Protein AF-A0A7C9ASG2-F1 (afdb_monomer_lite)

pLDDT: mean 93.35, std 4.36, range [75.88, 98.75]

Foldseek 3Di:
DPDAAADEDAALVRLLVCVVVPHQEHPEHAPVVLQVPDPVSLLLLLQLLLDPDPVSNVVSVVVNVVSSVVRVVSNCVSQPPGDYDYADWFFQSCVSFDDDDLVVSLVVSCVSNVHDSVSSSVSNVVSDDPDRVPDDGGD

Secondary structure (DSSP, 8-state):
--S---EE--SHHHHHHHHHTT--SEEEEEGGGGGTT-HHHHHHHHHHHH--SHHHHHHHHHHHHHHHHHHHHHHHHHTTTS-EEEEPP-S-GGGGSPPS-HHHHHHHHHHHH---HHHHHHHHHHH--S-GGGSS---

Sequence (139 aa):
RVLKVMANADTPEDALTARNNGAEGIGLCRTEHMFFASDDRIKAVRKMIMAVTPEQRKAALDQLLPYQRSDFEGIFRAMDGLPVTIRLLDPPLHEFLPEGDLEEIVIELATDTGMTEGEVFSRIEKLSEVNPMLGFRGC

Structure (mmCIF, N/CA/C/O backbone):
data_AF-A0A7C9ASG2-F1
#
_entry.id   AF-A0A7C9ASG2-F1
#
loop_
_atom_site.group_PDB
_atom_site.id
_atom_site.type_symbol
_atom_site.label_atom_id
_atom_site.label_alt_id
_atom_site.label_comp_id
_atom_site.label_asym_id
_atom_site.label_entity_id
_atom_site.label_seq_id
_atom_site.pdbx_PDB_ins_code
_atom_site.Cartn_x
_atom_site.Cartn_y
_atom_site.Cartn_z
_atom_site.occupancy
_atom_site.B_iso_or_equiv
_atom_site.auth_seq_id
_atom_site.auth_comp_id
_atom_site.auth_asym_id
_atom_site.auth_atom_id
_atom_site.pdbx_PDB_model_num
ATOM 1 N N . ARG A 1 1 ? 30.104 -4.409 -17.135 1.00 75.88 1 ARG A N 1
ATOM 2 C CA . ARG A 1 1 ? 29.980 -4.444 -15.653 1.00 75.88 1 ARG A CA 1
ATOM 3 C C . ARG A 1 1 ? 29.424 -5.820 -15.295 1.00 75.88 1 ARG A C 1
ATOM 5 O O . ARG A 1 1 ? 28.637 -6.305 -16.093 1.00 75.88 1 ARG A O 1
ATOM 12 N N . VAL A 1 2 ? 29.851 -6.460 -14.199 1.00 92.12 2 VAL A N 1
ATOM 13 C CA . VAL A 1 2 ? 29.324 -7.790 -13.799 1.00 92.12 2 VAL A CA 1
ATOM 14 C C . VAL A 1 2 ? 28.050 -7.658 -12.957 1.00 92.12 2 VAL A C 1
ATOM 16 O O . VAL A 1 2 ? 27.125 -8.445 -13.120 1.00 92.12 2 VAL A O 1
ATOM 19 N N . LEU A 1 3 ? 27.984 -6.643 -12.087 1.00 96.00 3 LEU A N 1
ATOM 20 C CA . LEU A 1 3 ? 26.787 -6.339 -11.303 1.00 96.00 3 LEU A CA 1
ATOM 21 C C . LEU A 1 3 ? 25.725 -5.666 -12.173 1.00 96.00 3 LEU A C 1
ATOM 23 O O . LEU A 1 3 ? 26.039 -4.704 -12.884 1.00 96.00 3 LEU A O 1
AT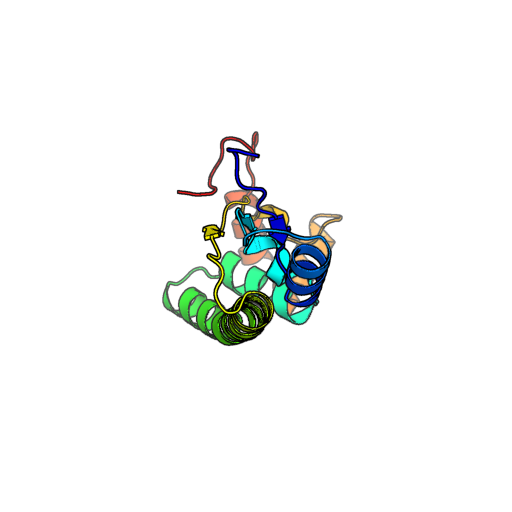OM 27 N N . LYS A 1 4 ? 24.489 -6.160 -12.056 1.00 96.81 4 LYS A N 1
ATOM 28 C CA . LYS A 1 4 ? 23.304 -5.504 -12.607 1.00 96.81 4 LYS A CA 1
ATOM 29 C C . LYS A 1 4 ? 22.917 -4.302 -11.758 1.00 96.81 4 LYS A C 1
ATOM 31 O O . LYS A 1 4 ? 23.074 -4.340 -10.536 1.00 96.81 4 LYS A O 1
ATOM 36 N N . VAL A 1 5 ? 22.394 -3.260 -12.393 1.00 97.75 5 VAL A N 1
ATOM 37 C CA . VAL A 1 5 ? 21.882 -2.076 -11.690 1.00 97.75 5 VAL A CA 1
ATOM 38 C C . VAL A 1 5 ? 20.362 -2.070 -11.756 1.00 97.75 5 VAL A C 1
ATOM 40 O O . VAL A 1 5 ? 19.779 -1.846 -12.811 1.00 97.75 5 VAL A O 1
ATOM 43 N N . MET A 1 6 ? 19.730 -2.311 -10.612 1.00 98.31 6 MET A N 1
ATOM 44 C CA . MET A 1 6 ? 18.277 -2.264 -10.447 1.00 98.31 6 MET A CA 1
ATOM 45 C C . MET A 1 6 ? 17.862 -0.914 -9.857 1.00 98.31 6 MET A C 1
ATOM 47 O O . MET A 1 6 ? 18.677 -0.249 -9.217 1.00 98.31 6 MET A O 1
ATOM 51 N N . ALA A 1 7 ? 16.600 -0.530 -10.026 1.00 98.44 7 ALA A N 1
ATOM 52 C CA . ALA A 1 7 ? 16.052 0.673 -9.406 1.00 98.44 7 ALA A CA 1
ATOM 53 C C . ALA A 1 7 ? 15.119 0.364 -8.231 1.00 98.44 7 ALA A C 1
ATOM 55 O O . ALA A 1 7 ? 14.517 -0.709 -8.160 1.00 98.44 7 ALA A O 1
ATOM 56 N N . ASN A 1 8 ? 14.985 1.345 -7.342 1.00 98.38 8 ASN A N 1
ATOM 57 C CA . ASN A 1 8 ? 13.892 1.415 -6.381 1.00 98.38 8 ASN A CA 1
ATOM 58 C C . ASN A 1 8 ? 12.854 2.370 -6.972 1.00 98.38 8 ASN A C 1
ATOM 60 O O . ASN A 1 8 ? 13.192 3.528 -7.217 1.00 98.38 8 ASN A O 1
ATOM 64 N N . ALA A 1 9 ? 11.650 1.882 -7.255 1.00 97.81 9 ALA A N 1
ATOM 65 C CA . ALA A 1 9 ? 10.575 2.688 -7.825 1.00 97.81 9 ALA A CA 1
ATOM 66 C C . ALA A 1 9 ? 9.221 2.113 -7.417 1.00 97.81 9 ALA A C 1
ATOM 68 O O . ALA A 1 9 ? 9.016 0.899 -7.500 1.00 97.81 9 ALA A O 1
ATOM 69 N N . ASP A 1 10 ? 8.317 3.009 -7.032 1.00 96.94 10 ASP A N 1
ATOM 70 C CA . ASP A 1 10 ? 7.031 2.659 -6.423 1.00 96.94 10 ASP A CA 1
ATOM 71 C C . ASP A 1 10 ? 5.840 3.118 -7.288 1.00 96.94 10 ASP A C 1
ATOM 73 O O . ASP A 1 10 ? 4.698 2.751 -7.020 1.00 96.94 10 ASP A O 1
ATOM 77 N N . THR A 1 11 ? 6.100 3.891 -8.352 1.00 96.88 11 THR A N 1
ATOM 78 C CA . THR A 1 11 ? 5.100 4.401 -9.304 1.00 96.88 11 THR A CA 1
ATOM 79 C C . THR A 1 11 ? 5.457 4.034 -10.752 1.00 96.88 11 THR A C 1
ATOM 81 O O . THR A 1 11 ? 6.630 3.778 -11.062 1.00 96.88 11 THR A O 1
ATOM 84 N N . PRO A 1 12 ? 4.478 4.009 -11.678 1.00 97.56 12 PRO A N 1
ATOM 85 C CA . PRO A 1 12 ? 4.745 3.801 -13.102 1.00 97.56 12 PRO A CA 1
ATOM 86 C C . PRO A 1 12 ? 5.712 4.835 -13.700 1.00 97.56 12 PRO A C 1
ATOM 88 O O . PRO A 1 12 ? 6.569 4.484 -14.514 1.00 97.56 12 PRO A O 1
ATOM 91 N N . GLU A 1 13 ? 5.603 6.098 -13.289 1.00 97.31 13 GLU A N 1
ATOM 92 C CA . GLU A 1 13 ? 6.438 7.207 -13.752 1.00 97.31 13 GLU A CA 1
ATOM 93 C C . GLU A 1 13 ? 7.891 7.050 -13.288 1.00 97.31 13 GLU A C 1
ATOM 95 O O . GLU A 1 13 ? 8.824 7.218 -14.085 1.00 97.31 13 GLU A O 1
ATOM 100 N N . ASP A 1 14 ? 8.095 6.661 -12.026 1.00 97.81 14 ASP A N 1
ATOM 101 C CA . ASP A 1 14 ? 9.423 6.382 -11.475 1.00 97.81 14 ASP A CA 1
ATOM 102 C C . ASP A 1 14 ? 10.052 5.164 -12.152 1.00 97.81 14 ASP A C 1
ATOM 104 O O . ASP A 1 14 ? 11.235 5.180 -12.498 1.00 97.81 14 ASP A O 1
ATOM 108 N N . ALA A 1 15 ? 9.258 4.119 -12.406 1.00 98.38 15 ALA A N 1
ATOM 109 C CA . ALA A 1 15 ? 9.710 2.931 -13.119 1.00 98.38 15 ALA A CA 1
ATOM 110 C C . ALA A 1 15 ? 10.139 3.271 -14.557 1.00 98.38 15 ALA A C 1
ATOM 112 O O . ALA A 1 15 ? 11.210 2.853 -15.007 1.00 98.38 15 ALA A O 1
ATOM 113 N N . LEU A 1 16 ? 9.361 4.088 -15.273 1.00 98.38 16 LEU A N 1
ATOM 114 C CA . LEU A 1 16 ? 9.720 4.541 -16.617 1.00 98.38 16 LEU A CA 1
ATOM 115 C C . LEU A 1 16 ? 10.997 5.392 -16.601 1.00 98.38 16 LEU A C 1
ATOM 117 O O . LEU A 1 16 ? 11.892 5.195 -17.425 1.00 98.38 16 LEU A O 1
ATOM 121 N N . THR A 1 17 ? 11.116 6.299 -15.633 1.00 98.50 17 THR A N 1
ATOM 122 C CA . THR A 1 17 ? 12.303 7.144 -15.454 1.00 98.50 17 THR A CA 1
ATOM 123 C C . THR A 1 17 ? 13.543 6.305 -15.153 1.00 98.50 17 THR A C 1
ATOM 125 O O . THR A 1 17 ? 14.592 6.493 -15.771 1.00 98.50 17 THR A O 1
ATOM 128 N N . ALA A 1 18 ? 13.427 5.322 -14.261 1.00 98.38 18 ALA A N 1
ATOM 129 C CA . ALA A 1 18 ? 14.490 4.377 -13.952 1.00 98.38 18 ALA A CA 1
ATOM 130 C C . ALA A 1 18 ? 14.939 3.593 -15.191 1.00 98.38 18 ALA A C 1
ATOM 132 O O . ALA A 1 18 ? 16.141 3.465 -15.441 1.00 98.38 18 ALA A O 1
ATOM 133 N N . ARG A 1 19 ? 13.988 3.117 -16.002 1.00 98.12 19 ARG A N 1
ATOM 134 C CA . ARG A 1 19 ? 14.284 2.423 -17.260 1.00 98.12 19 ARG A CA 1
ATOM 135 C C . ARG A 1 19 ? 15.021 3.329 -18.246 1.00 98.12 19 ARG A C 1
ATOM 137 O O . ARG A 1 19 ? 16.023 2.904 -18.816 1.00 98.12 19 ARG A O 1
ATOM 144 N N . ASN A 1 20 ? 14.586 4.580 -18.399 1.00 98.19 20 ASN A N 1
ATOM 145 C CA . ASN A 1 20 ? 15.250 5.570 -19.257 1.00 98.19 20 ASN A CA 1
ATOM 146 C C . ASN A 1 20 ? 16.690 5.867 -18.802 1.00 98.19 20 ASN A C 1
ATOM 148 O O . ASN A 1 20 ? 17.565 6.103 -19.632 1.00 98.19 20 ASN A O 1
ATOM 152 N N . ASN A 1 21 ? 16.951 5.781 -17.496 1.00 98.19 21 ASN A N 1
ATOM 153 C CA . ASN A 1 21 ? 18.285 5.910 -16.906 1.00 98.19 21 ASN A CA 1
ATOM 154 C C . ASN A 1 21 ? 19.126 4.616 -16.969 1.00 98.19 21 ASN A C 1
ATOM 156 O O . ASN A 1 21 ? 20.250 4.583 -16.465 1.00 98.19 21 ASN A O 1
ATOM 160 N N . GLY A 1 22 ? 18.616 3.554 -17.602 1.00 97.75 22 GLY A N 1
ATOM 161 C CA . GLY A 1 22 ? 19.339 2.303 -17.836 1.00 97.75 22 GLY A CA 1
ATOM 162 C C . GLY A 1 22 ? 19.227 1.269 -16.715 1.00 97.75 22 GLY A C 1
ATOM 163 O O . GLY A 1 22 ? 20.093 0.398 -16.627 1.00 97.75 22 GLY A O 1
ATOM 164 N N . ALA A 1 23 ? 18.204 1.352 -15.859 1.00 98.31 23 ALA A N 1
ATOM 165 C CA . ALA A 1 23 ? 17.924 0.303 -14.882 1.00 98.31 23 ALA A CA 1
ATOM 166 C C . ALA A 1 23 ? 17.556 -1.022 -15.573 1.00 98.31 23 ALA A C 1
ATOM 168 O O . ALA A 1 23 ? 16.791 -1.057 -16.536 1.00 98.31 23 ALA A O 1
ATOM 169 N N . GLU A 1 24 ? 18.061 -2.128 -15.034 1.00 98.25 24 GLU A N 1
ATOM 170 C CA . GLU A 1 24 ? 17.855 -3.494 -15.537 1.00 98.25 24 GLU A CA 1
ATOM 171 C C . GLU A 1 24 ? 16.634 -4.186 -14.895 1.00 98.25 24 GLU A C 1
ATOM 173 O O . GLU A 1 24 ? 16.504 -5.411 -14.935 1.00 98.25 24 GLU A O 1
ATOM 178 N N . GLY A 1 25 ? 15.740 -3.388 -14.305 1.00 98.44 25 GLY A N 1
ATOM 179 C CA . GLY A 1 25 ? 14.493 -3.776 -13.646 1.00 98.44 25 GLY A CA 1
ATOM 180 C C . GLY A 1 25 ? 14.331 -3.097 -12.284 1.00 98.44 25 GLY A C 1
ATOM 181 O O . GLY A 1 25 ? 15.117 -2.219 -11.912 1.00 98.44 25 GLY A O 1
ATOM 182 N N . ILE A 1 26 ? 13.322 -3.517 -11.522 1.00 98.75 26 ILE A N 1
ATOM 183 C CA . ILE A 1 26 ? 13.045 -3.003 -10.174 1.00 98.75 26 ILE A CA 1
ATOM 184 C C . ILE A 1 26 ? 13.544 -3.989 -9.127 1.00 98.75 26 ILE A C 1
ATOM 186 O O . ILE A 1 26 ? 13.118 -5.141 -9.084 1.00 98.75 26 ILE A O 1
ATOM 190 N N . GLY A 1 27 ? 14.461 -3.525 -8.281 1.00 98.38 27 GLY A N 1
ATOM 191 C CA . GLY A 1 27 ? 15.008 -4.287 -7.160 1.00 98.38 27 GLY A CA 1
ATOM 192 C C . GLY A 1 27 ? 14.152 -4.179 -5.901 1.00 98.38 27 GLY A C 1
ATOM 193 O O . GLY A 1 27 ? 14.174 -5.094 -5.080 1.00 98.38 27 GLY A O 1
ATOM 194 N N . LEU A 1 28 ? 13.387 -3.091 -5.768 1.00 98.44 28 LEU A N 1
ATOM 195 C CA . LEU A 1 28 ? 12.480 -2.852 -4.652 1.00 98.44 28 LEU A CA 1
ATOM 196 C C . LEU A 1 28 ? 11.362 -1.879 -5.057 1.00 98.44 28 LEU A C 1
ATOM 198 O O . LEU A 1 28 ? 11.625 -0.701 -5.283 1.00 98.44 28 LEU A O 1
ATOM 202 N N . CYS A 1 29 ? 10.130 -2.375 -5.102 1.00 97.94 29 CYS A N 1
ATOM 203 C CA . CYS A 1 29 ? 8.900 -1.583 -5.119 1.00 97.94 29 CYS A CA 1
ATOM 204 C C . CYS A 1 29 ? 8.248 -1.682 -3.734 1.00 97.94 29 CYS A C 1
ATOM 206 O O . CYS A 1 29 ? 7.934 -2.785 -3.275 1.00 97.94 29 CYS A O 1
ATOM 208 N N . ARG A 1 30 ? 8.076 -0.548 -3.058 1.00 97.00 30 ARG A N 1
ATOM 209 C CA . ARG A 1 30 ? 7.505 -0.409 -1.713 1.00 97.00 30 ARG A CA 1
ATOM 210 C C . ARG A 1 30 ? 6.009 -0.147 -1.817 1.00 97.00 30 ARG A C 1
ATOM 212 O O . ARG A 1 30 ? 5.588 0.912 -2.275 1.00 97.00 30 ARG A O 1
ATOM 219 N N . THR A 1 31 ? 5.199 -1.112 -1.391 1.00 95.50 31 THR A N 1
ATOM 220 C CA . THR A 1 31 ? 3.740 -1.025 -1.554 1.00 95.50 31 THR A CA 1
ATOM 221 C C . THR A 1 31 ? 3.092 0.036 -0.677 1.00 95.50 31 THR A C 1
ATOM 223 O O . THR A 1 31 ? 2.078 0.613 -1.052 1.00 95.50 31 THR A O 1
ATOM 226 N N . GLU A 1 32 ? 3.704 0.355 0.458 1.00 93.00 32 GLU A N 1
ATOM 227 C CA . GLU A 1 32 ? 3.262 1.408 1.363 1.00 93.00 32 GLU A CA 1
ATOM 228 C C . GLU A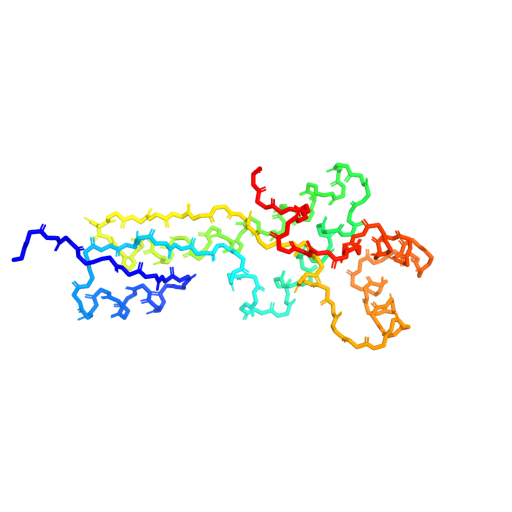 1 32 ? 3.217 2.796 0.710 1.00 93.00 32 GLU A C 1
ATOM 230 O O . GLU A 1 32 ? 2.281 3.558 0.948 1.00 93.00 32 GLU A O 1
ATOM 235 N N . HIS A 1 33 ? 4.179 3.107 -0.162 1.00 91.62 33 HIS A N 1
ATOM 236 C CA . HIS A 1 33 ? 4.271 4.408 -0.825 1.00 91.62 33 HIS A CA 1
ATOM 237 C C . HIS A 1 33 ? 3.116 4.647 -1.804 1.00 91.62 33 HIS A C 1
ATOM 239 O O . HIS A 1 33 ? 2.680 5.780 -2.000 1.00 91.62 33 HIS A O 1
ATOM 245 N N . MET A 1 34 ? 2.556 3.570 -2.354 1.00 92.81 34 MET A N 1
ATOM 246 C CA . MET A 1 34 ? 1.455 3.613 -3.318 1.00 92.81 34 MET A CA 1
ATOM 247 C C . MET A 1 34 ? 0.155 4.145 -2.693 1.00 92.81 34 MET A C 1
ATOM 249 O O . MET A 1 34 ? -0.732 4.630 -3.401 1.00 92.81 34 MET A O 1
ATOM 253 N N . PHE A 1 35 ? 0.023 4.081 -1.364 1.00 92.00 35 PHE A N 1
ATOM 254 C CA . PHE A 1 35 ? -1.157 4.572 -0.650 1.00 92.00 35 PHE A CA 1
ATOM 255 C C . PHE A 1 35 ? -1.104 6.067 -0.326 1.00 92.00 35 PHE A C 1
ATOM 257 O O . PHE A 1 35 ? -2.158 6.673 -0.146 1.00 92.00 35 PHE A O 1
ATOM 264 N N . PHE A 1 36 ? 0.085 6.675 -0.320 1.00 87.25 36 PHE A N 1
ATOM 265 C CA . PHE A 1 36 ? 0.257 8.115 -0.090 1.00 87.25 36 PHE A CA 1
ATOM 266 C C . PHE A 1 36 ? 0.019 8.963 -1.351 1.00 87.25 36 PHE A C 1
ATOM 268 O O . PHE A 1 36 ? 0.074 10.186 -1.294 1.00 87.25 36 PHE A O 1
ATOM 275 N N . ALA A 1 37 ? -0.280 8.333 -2.493 1.00 84.38 37 ALA A N 1
ATOM 276 C CA . ALA A 1 37 ? -0.510 9.026 -3.760 1.00 84.38 37 ALA A CA 1
ATOM 277 C C . ALA A 1 37 ? -1.794 9.884 -3.789 1.00 84.38 37 ALA A C 1
ATOM 279 O O . ALA A 1 37 ? -1.920 10.760 -4.643 1.00 84.38 37 ALA A O 1
ATOM 280 N N . SER A 1 38 ? -2.766 9.628 -2.904 1.00 89.44 38 SER A N 1
ATOM 281 C CA . SER A 1 38 ? -4.012 10.406 -2.823 1.00 89.44 38 SER A CA 1
ATOM 282 C C . SER A 1 38 ? -4.735 10.197 -1.493 1.00 89.44 38 SER A C 1
ATOM 284 O O . SER A 1 38 ? -4.710 9.082 -0.963 1.00 89.44 38 SER A O 1
ATOM 286 N N . ASP A 1 39 ? -5.504 11.193 -1.055 1.00 88.12 39 ASP A N 1
ATOM 287 C CA . ASP A 1 39 ? -6.317 11.123 0.167 1.00 88.12 39 ASP A CA 1
ATOM 288 C C . ASP A 1 39 ? -7.294 9.936 0.171 1.00 88.12 39 ASP A C 1
ATOM 290 O O . ASP A 1 39 ? -7.440 9.254 1.180 1.00 88.12 39 ASP A O 1
ATOM 294 N N . ASP A 1 40 ? -7.920 9.594 -0.957 1.00 90.50 40 ASP A N 1
ATOM 295 C CA . ASP A 1 40 ? -8.860 8.461 -1.007 1.00 90.50 40 ASP A CA 1
ATOM 296 C C . ASP A 1 40 ? -8.190 7.120 -0.663 1.00 90.50 40 ASP A C 1
ATOM 298 O O . ASP A 1 40 ? -8.760 6.274 0.034 1.00 90.50 40 ASP A O 1
ATOM 302 N N . ARG A 1 41 ? -6.942 6.939 -1.108 1.00 93.31 41 ARG A N 1
ATOM 303 C CA . ARG A 1 41 ? -6.139 5.743 -0.822 1.00 93.31 41 ARG A CA 1
ATOM 304 C C . ARG A 1 41 ? -5.733 5.700 0.644 1.00 93.31 41 ARG A C 1
ATOM 306 O O . ARG A 1 41 ? -5.884 4.652 1.274 1.00 93.31 41 ARG A O 1
ATOM 313 N N . ILE A 1 42 ? -5.296 6.830 1.206 1.00 91.88 42 ILE A N 1
ATOM 314 C CA . ILE A 1 42 ? -4.934 6.906 2.626 1.00 91.88 42 ILE A CA 1
ATOM 315 C C . ILE A 1 42 ? -6.151 6.607 3.510 1.00 91.88 42 ILE A C 1
ATOM 317 O O . ILE A 1 42 ? -6.054 5.834 4.463 1.00 91.88 42 ILE A O 1
ATOM 321 N N . LYS A 1 43 ? -7.335 7.105 3.138 1.00 91.94 43 LYS A N 1
ATOM 322 C CA . LYS A 1 43 ? -8.598 6.826 3.833 1.00 91.94 43 LYS A CA 1
ATOM 323 C C . LYS A 1 43 ? -8.991 5.356 3.762 1.00 91.94 43 LYS A C 1
ATOM 325 O O . LYS A 1 43 ? -9.429 4.789 4.764 1.00 91.94 43 LYS A O 1
ATOM 330 N N . ALA A 1 44 ? -8.807 4.708 2.612 1.00 92.88 44 ALA A N 1
ATOM 331 C CA . ALA A 1 44 ? -9.037 3.271 2.477 1.00 92.88 44 ALA A CA 1
ATOM 332 C C . ALA A 1 44 ? -8.088 2.448 3.374 1.00 92.88 44 ALA A C 1
ATOM 334 O O . ALA A 1 44 ? -8.526 1.486 4.014 1.00 92.88 44 ALA A O 1
ATOM 335 N N . VAL A 1 45 ? -6.820 2.859 3.506 1.00 93.62 45 VAL A N 1
ATOM 336 C CA . VAL A 1 45 ? -5.867 2.236 4.443 1.00 93.62 45 VAL A CA 1
ATOM 337 C C . VAL A 1 45 ? -6.287 2.470 5.894 1.00 93.62 45 VAL A C 1
ATOM 339 O O . VAL A 1 45 ? -6.344 1.516 6.670 1.00 93.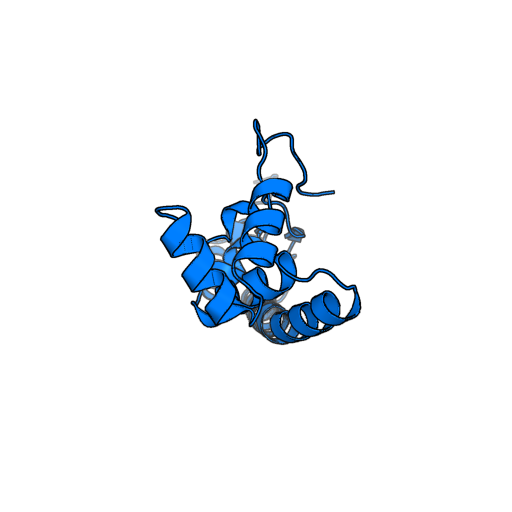62 45 VAL A O 1
ATOM 342 N N . ARG A 1 46 ? -6.672 3.695 6.269 1.00 93.00 46 ARG A N 1
ATOM 343 C CA . ARG A 1 46 ? -7.167 4.014 7.621 1.00 93.00 46 ARG A CA 1
ATOM 344 C C . ARG A 1 46 ? -8.377 3.159 8.001 1.00 93.00 46 ARG A C 1
ATOM 346 O O . ARG A 1 46 ? -8.390 2.582 9.086 1.00 93.00 46 ARG A O 1
ATOM 353 N N . LYS A 1 47 ? -9.337 2.967 7.088 1.00 93.12 47 LYS A N 1
ATOM 354 C CA . LYS A 1 47 ? -10.470 2.038 7.281 1.00 93.12 47 LYS A CA 1
ATOM 355 C C . LYS A 1 47 ? -10.010 0.606 7.554 1.00 93.12 47 LYS A C 1
ATOM 357 O O . LYS A 1 47 ? -10.542 -0.046 8.449 1.00 93.12 47 LYS A O 1
ATOM 362 N N . MET A 1 48 ? -9.008 0.116 6.823 1.00 94.50 48 MET A N 1
ATOM 363 C CA . MET A 1 48 ? -8.442 -1.218 7.046 1.00 94.50 48 MET A CA 1
ATOM 364 C C . MET A 1 48 ? -7.768 -1.334 8.425 1.00 94.50 48 MET A C 1
ATOM 366 O O . MET A 1 48 ? -7.942 -2.345 9.106 1.00 94.50 48 MET A O 1
ATOM 370 N N . ILE A 1 49 ? -7.021 -0.313 8.852 1.00 92.19 49 ILE A N 1
ATOM 371 C CA . ILE A 1 49 ? -6.318 -0.294 10.146 1.00 92.19 49 ILE A CA 1
ATOM 372 C C . ILE A 1 49 ? -7.315 -0.255 11.312 1.00 92.19 49 ILE A C 1
ATOM 374 O O . ILE A 1 49 ? -7.163 -0.986 12.302 1.00 92.19 49 ILE A O 1
ATOM 378 N N . MET A 1 50 ? -8.354 0.569 11.180 1.00 92.00 50 MET A N 1
ATOM 379 C CA . MET A 1 50 ? -9.391 0.749 12.196 1.00 92.00 50 MET A CA 1
ATOM 380 C C . MET A 1 50 ? -10.371 -0.430 12.277 1.00 92.00 50 MET A C 1
ATOM 382 O O . MET A 1 50 ? -10.993 -0.626 13.318 1.00 92.00 50 MET A O 1
ATOM 386 N N . ALA A 1 51 ? -10.458 -1.269 11.238 1.00 92.00 51 ALA A N 1
ATOM 387 C CA . ALA A 1 51 ? -11.335 -2.435 11.215 1.00 92.00 51 ALA A CA 1
ATOM 388 C C . ALA A 1 51 ? -11.113 -3.383 12.409 1.00 92.00 51 ALA A C 1
ATOM 390 O O . ALA A 1 51 ? -10.005 -3.887 12.647 1.00 92.00 51 ALA A O 1
ATOM 391 N N . VAL A 1 52 ? -12.207 -3.678 13.116 1.00 87.44 52 VAL A N 1
ATOM 392 C CA . VAL A 1 52 ? -12.228 -4.526 14.316 1.00 87.44 52 VAL A CA 1
ATOM 393 C C . VAL A 1 52 ? -12.587 -5.967 13.959 1.00 87.44 52 VAL A C 1
ATOM 395 O O . VAL A 1 52 ? -12.074 -6.898 14.580 1.00 87.44 52 VAL A O 1
ATOM 398 N N . THR A 1 53 ? -13.418 -6.165 12.930 1.00 90.69 53 THR A N 1
ATOM 399 C CA . THR A 1 53 ? -13.818 -7.502 12.466 1.00 90.69 53 THR A CA 1
ATOM 400 C C . THR A 1 53 ? -13.107 -7.911 11.169 1.00 90.69 53 THR A C 1
ATOM 402 O O . THR A 1 53 ? -12.707 -7.050 10.372 1.00 90.69 53 THR A O 1
ATOM 405 N N . PRO A 1 54 ? -12.954 -9.224 10.906 1.00 94.06 54 PRO A N 1
ATOM 406 C CA . PRO A 1 54 ? -12.434 -9.718 9.632 1.00 94.06 54 PRO A CA 1
ATOM 407 C C . PRO A 1 54 ? -13.237 -9.236 8.418 1.00 94.06 54 PRO A C 1
ATOM 409 O O . PRO A 1 54 ? -12.658 -8.972 7.368 1.00 94.06 54 PRO A O 1
ATOM 412 N N . GLU A 1 55 ? -14.553 -9.079 8.555 1.00 94.50 55 GLU A N 1
ATOM 413 C CA . GLU A 1 55 ? -15.453 -8.636 7.485 1.00 94.50 55 GLU A CA 1
ATOM 414 C C . GLU A 1 55 ? -15.228 -7.161 7.150 1.00 94.50 55 GLU A C 1
ATOM 416 O O . GLU A 1 55 ? -15.084 -6.817 5.978 1.00 94.50 55 GLU A O 1
ATOM 421 N N . GLN A 1 56 ? -15.126 -6.300 8.172 1.00 90.75 56 GLN A N 1
ATOM 422 C CA . GLN A 1 56 ? -14.773 -4.887 7.997 1.00 90.75 56 GLN A CA 1
ATOM 423 C C . GLN A 1 56 ? -13.403 -4.749 7.328 1.00 90.75 56 GLN A C 1
ATOM 425 O O . GLN A 1 56 ? -13.238 -3.976 6.384 1.00 90.75 56 GLN A O 1
ATOM 430 N N . ARG A 1 57 ? -12.426 -5.547 7.780 1.00 93.81 57 ARG A N 1
ATOM 431 C CA . ARG A 1 57 ? -11.075 -5.537 7.216 1.00 93.81 57 ARG A CA 1
ATOM 432 C C . ARG A 1 57 ? -11.087 -5.979 5.760 1.00 93.81 57 ARG A C 1
ATOM 434 O O . ARG A 1 57 ? -10.461 -5.329 4.931 1.00 93.81 57 ARG A O 1
ATOM 441 N N . LYS A 1 58 ? -11.818 -7.047 5.438 1.00 95.50 58 LYS A N 1
ATOM 442 C CA . LYS A 1 58 ? -11.969 -7.535 4.066 1.00 95.50 58 LYS A CA 1
ATOM 443 C C . LYS A 1 58 ? -12.603 -6.476 3.164 1.00 95.50 58 LYS A C 1
ATOM 445 O O . LYS A 1 58 ? -12.062 -6.206 2.102 1.00 95.50 58 LYS A O 1
ATOM 450 N N . ALA A 1 59 ? -13.675 -5.824 3.612 1.00 93.75 59 ALA A N 1
ATOM 451 C CA . ALA A 1 59 ? -14.330 -4.767 2.843 1.00 93.75 59 ALA A CA 1
ATOM 452 C C . ALA A 1 59 ? -13.397 -3.574 2.556 1.00 93.75 59 ALA A C 1
ATOM 454 O O . ALA A 1 59 ? -13.448 -3.004 1.468 1.00 93.75 59 ALA A O 1
ATOM 455 N N . ALA A 1 60 ? -12.528 -3.205 3.503 1.00 92.56 60 ALA A N 1
ATOM 456 C CA . ALA A 1 60 ? -11.515 -2.173 3.283 1.00 92.56 60 ALA A CA 1
ATOM 457 C C . ALA A 1 60 ? -10.391 -2.647 2.341 1.00 92.56 60 ALA A C 1
ATOM 459 O O . ALA A 1 60 ? -9.973 -1.904 1.456 1.00 92.56 60 ALA A O 1
ATOM 460 N N . LEU A 1 61 ? -9.937 -3.898 2.467 1.00 94.88 61 LEU A N 1
ATOM 461 C CA . LEU A 1 61 ? -8.954 -4.496 1.553 1.00 94.88 61 LEU A CA 1
ATOM 462 C C . LEU A 1 61 ? -9.477 -4.576 0.110 1.00 94.88 61 LEU A C 1
ATOM 464 O O . LEU A 1 61 ? -8.726 -4.304 -0.826 1.00 94.88 61 LEU A O 1
ATOM 468 N N . ASP A 1 62 ? -10.762 -4.879 -0.075 1.00 96.38 62 ASP A N 1
ATOM 469 C CA . ASP A 1 62 ? -11.406 -4.909 -1.391 1.00 96.38 62 ASP A CA 1
ATOM 470 C C . ASP A 1 62 ? -11.411 -3.515 -2.057 1.00 96.38 62 ASP A C 1
ATOM 472 O O . ASP A 1 62 ? -11.325 -3.424 -3.281 1.00 96.38 62 ASP A O 1
ATOM 476 N N . GLN A 1 63 ? -11.435 -2.427 -1.271 1.00 94.12 63 GLN A N 1
ATOM 477 C CA . GLN A 1 63 ? -11.278 -1.051 -1.776 1.00 94.12 63 GLN A CA 1
ATOM 478 C C . GLN A 1 63 ? -9.830 -0.733 -2.173 1.00 94.12 63 GLN A C 1
ATOM 480 O O . GLN A 1 63 ? -9.607 0.018 -3.119 1.00 94.12 63 GLN A O 1
ATOM 485 N N . LEU A 1 64 ? -8.842 -1.317 -1.488 1.00 94.94 64 LEU A N 1
ATOM 486 C CA . LEU A 1 64 ? -7.418 -1.132 -1.795 1.00 94.94 64 LEU A CA 1
ATOM 487 C C . LEU A 1 64 ? -6.966 -1.918 -3.033 1.00 94.94 64 LEU A C 1
ATOM 489 O O . LEU A 1 64 ? -6.052 -1.498 -3.744 1.00 94.94 64 LEU A O 1
ATOM 493 N N . LEU A 1 65 ? -7.616 -3.051 -3.303 1.00 96.38 65 LEU A N 1
ATOM 494 C CA . LEU A 1 65 ? -7.300 -3.946 -4.412 1.00 96.38 65 LEU A CA 1
ATOM 495 C C . LEU A 1 65 ? -7.240 -3.262 -5.796 1.00 96.38 65 LEU A C 1
ATOM 497 O O . LEU A 1 65 ? -6.252 -3.490 -6.499 1.00 96.38 65 LEU A O 1
ATOM 501 N N . PRO A 1 66 ? -8.232 -2.458 -6.237 1.00 96.62 66 PRO A N 1
ATOM 502 C CA . PRO A 1 66 ? -8.168 -1.801 -7.543 1.00 96.62 66 PRO A CA 1
ATOM 503 C C . PRO A 1 66 ? -7.018 -0.792 -7.655 1.00 96.62 66 PRO A C 1
ATOM 505 O O . PRO A 1 66 ? -6.406 -0.717 -8.717 1.00 96.62 66 PRO A O 1
ATOM 508 N N . TYR A 1 67 ? -6.686 -0.071 -6.578 1.00 95.00 67 TYR A N 1
ATOM 509 C CA . TYR A 1 67 ? -5.564 0.873 -6.566 1.00 95.00 67 TYR A CA 1
ATOM 510 C C . TYR A 1 67 ? -4.234 0.153 -6.795 1.00 95.00 67 TYR A C 1
ATOM 512 O O . TYR A 1 67 ? -3.548 0.421 -7.777 1.00 95.00 67 TYR A O 1
ATOM 520 N N . GLN A 1 68 ? -3.941 -0.842 -5.952 1.00 96.12 68 GLN A N 1
ATOM 521 C CA . GLN A 1 68 ? -2.738 -1.671 -6.063 1.00 96.12 68 GLN A CA 1
ATOM 522 C C . GLN A 1 68 ? -2.629 -2.335 -7.440 1.00 96.12 68 GLN A C 1
ATOM 524 O O . GLN A 1 68 ? -1.573 -2.316 -8.068 1.00 96.12 68 GLN A O 1
ATOM 529 N N . ARG A 1 69 ? -3.733 -2.901 -7.947 1.00 97.75 69 ARG A N 1
ATOM 530 C CA . ARG A 1 69 ? -3.748 -3.550 -9.263 1.00 97.75 69 ARG A CA 1
ATOM 531 C C . ARG A 1 69 ? -3.404 -2.569 -10.381 1.00 97.75 69 ARG A C 1
ATOM 533 O O . ARG A 1 69 ? -2.559 -2.894 -11.208 1.00 97.75 69 ARG A O 1
ATOM 540 N N . SER A 1 70 ? -4.038 -1.398 -10.392 1.00 97.19 70 SER A N 1
ATOM 541 C CA . SER A 1 70 ? -3.805 -0.371 -11.412 1.00 97.19 70 SER A CA 1
ATOM 542 C C . SER A 1 70 ? -2.345 0.077 -11.436 1.00 97.19 70 SER A C 1
ATOM 544 O O . SER A 1 70 ? -1.741 0.190 -12.502 1.00 97.19 70 SER A O 1
ATOM 546 N N . ASP A 1 71 ? -1.758 0.305 -10.266 1.00 97.00 71 ASP A N 1
ATOM 547 C CA . ASP A 1 71 ? -0.374 0.755 -10.179 1.00 97.00 71 ASP A CA 1
ATOM 548 C C . ASP A 1 71 ? 0.599 -0.335 -10.647 1.00 97.00 71 ASP A C 1
ATOM 550 O O . ASP A 1 71 ? 1.511 -0.057 -11.425 1.00 97.00 71 ASP A O 1
ATOM 554 N N . PHE A 1 72 ? 0.380 -1.595 -10.247 1.00 98.25 72 PHE A N 1
ATOM 555 C CA . PHE A 1 72 ? 1.204 -2.708 -10.715 1.00 98.25 72 PHE A CA 1
ATOM 556 C C . PHE A 1 72 ? 1.082 -2.931 -12.218 1.00 98.25 72 PHE A C 1
ATOM 558 O O . PHE A 1 72 ? 2.092 -3.180 -12.872 1.00 98.25 72 PHE A O 1
ATOM 565 N N . GLU A 1 73 ? -0.114 -2.803 -12.796 1.00 98.56 73 GLU A N 1
ATOM 566 C CA . GLU A 1 73 ? -0.286 -2.841 -14.251 1.00 98.56 73 GLU A CA 1
ATOM 567 C C . GLU A 1 73 ? 0.559 -1.760 -14.944 1.00 98.56 73 GLU A C 1
ATOM 569 O O . GLU A 1 73 ? 1.191 -2.033 -15.968 1.00 98.56 73 GLU A O 1
ATOM 574 N N . GLY A 1 74 ? 0.618 -0.553 -14.374 1.00 98.38 74 GLY A N 1
ATOM 575 C CA . GLY A 1 74 ? 1.475 0.530 -14.854 1.00 98.38 74 GLY A CA 1
ATOM 576 C C . GLY A 1 74 ? 2.969 0.218 -14.720 1.00 98.38 74 GLY A C 1
ATOM 577 O O . GLY A 1 74 ? 3.712 0.364 -15.692 1.00 98.38 74 GLY A O 1
ATOM 578 N N . ILE A 1 75 ? 3.406 -0.276 -13.558 1.00 98.50 75 ILE A N 1
ATOM 579 C CA . ILE A 1 75 ? 4.808 -0.641 -13.291 1.00 98.50 75 ILE A CA 1
ATOM 580 C C . ILE A 1 75 ? 5.263 -1.778 -14.213 1.00 98.50 75 ILE A C 1
ATOM 582 O O . ILE A 1 75 ? 6.319 -1.677 -14.838 1.00 98.50 75 ILE A O 1
ATOM 586 N N . PHE A 1 76 ? 4.466 -2.841 -14.359 1.00 98.69 76 PHE A N 1
ATOM 587 C CA . PHE A 1 76 ? 4.787 -3.956 -15.253 1.00 98.69 76 PHE A CA 1
ATOM 588 C C . PHE A 1 76 ? 4.853 -3.513 -16.713 1.00 98.69 76 PHE A C 1
ATOM 590 O O . PHE A 1 76 ? 5.736 -3.956 -17.443 1.00 98.69 76 PHE A O 1
ATOM 597 N N . ARG A 1 77 ? 3.974 -2.598 -17.141 1.00 98.69 77 ARG A N 1
ATOM 598 C CA . ARG A 1 77 ? 4.027 -2.021 -18.490 1.00 98.69 77 ARG A CA 1
ATOM 599 C C . ARG A 1 77 ? 5.290 -1.184 -18.696 1.00 98.69 77 ARG A C 1
ATOM 601 O O . ARG A 1 77 ? 5.944 -1.318 -19.728 1.00 98.69 77 ARG A O 1
ATOM 608 N N . ALA A 1 78 ? 5.662 -0.355 -17.720 1.00 98.44 78 ALA A N 1
ATOM 609 C CA . ALA A 1 78 ? 6.881 0.451 -17.773 1.00 98.44 78 ALA A CA 1
ATOM 610 C C . ALA A 1 78 ? 8.147 -0.420 -17.804 1.00 98.44 78 ALA A C 1
ATOM 612 O O . ALA A 1 78 ? 9.111 -0.077 -18.489 1.00 98.44 78 ALA A O 1
ATOM 613 N N . MET A 1 79 ? 8.124 -1.571 -17.129 1.00 98.44 79 MET A N 1
ATOM 614 C CA . MET A 1 79 ? 9.233 -2.524 -17.025 1.00 98.44 79 MET A CA 1
ATOM 615 C C . MET A 1 79 ? 9.074 -3.764 -17.907 1.00 98.44 79 MET A C 1
ATOM 617 O O . MET A 1 79 ? 9.659 -4.801 -17.613 1.00 98.44 79 MET A O 1
ATOM 621 N N . ASP A 1 80 ? 8.327 -3.664 -19.010 1.00 98.50 80 ASP A N 1
ATOM 622 C CA . ASP A 1 80 ? 8.118 -4.791 -19.921 1.00 98.50 80 ASP A CA 1
ATOM 623 C C . ASP A 1 80 ? 9.446 -5.456 -20.339 1.00 98.50 80 ASP A C 1
ATOM 625 O O . ASP A 1 80 ? 10.373 -4.787 -20.820 1.00 98.50 80 ASP A O 1
ATOM 629 N N . GLY A 1 81 ? 9.524 -6.771 -20.119 1.00 98.12 81 GLY A N 1
ATOM 630 C CA . GLY A 1 81 ? 10.702 -7.612 -20.342 1.00 98.12 81 GLY A CA 1
ATOM 631 C C . GLY A 1 81 ? 11.755 -7.614 -19.222 1.00 98.12 81 GLY A C 1
ATOM 632 O O . GLY A 1 81 ? 12.747 -8.332 -19.346 1.00 98.12 81 GLY A O 1
ATOM 633 N N . LEU A 1 82 ? 11.570 -6.850 -18.139 1.00 98.44 82 LEU A N 1
ATOM 634 C CA . LEU A 1 82 ? 12.509 -6.740 -17.016 1.00 98.44 82 LEU A CA 1
ATOM 635 C C . LEU A 1 82 ? 11.891 -7.258 -15.704 1.00 98.44 82 LEU A C 1
ATOM 637 O O . LEU A 1 82 ? 10.679 -7.169 -15.507 1.00 98.44 82 LEU A O 1
ATOM 641 N N . PRO A 1 83 ? 12.701 -7.806 -14.778 1.00 98.50 83 PRO A N 1
ATOM 642 C CA . PRO A 1 83 ? 12.195 -8.274 -13.494 1.00 98.50 83 PRO A CA 1
ATOM 643 C C . PRO A 1 83 ? 11.761 -7.104 -12.602 1.00 98.50 83 PRO A C 1
ATOM 645 O O . PRO A 1 83 ? 12.412 -6.057 -12.556 1.00 98.50 83 PRO A O 1
ATOM 648 N N . VAL A 1 84 ? 10.679 -7.319 -11.852 1.00 98.75 84 VAL A N 1
ATOM 649 C CA . VAL A 1 84 ? 10.123 -6.359 -10.894 1.00 98.75 84 VAL A CA 1
ATOM 650 C C . VAL A 1 84 ? 9.932 -7.053 -9.549 1.00 98.75 84 VAL A C 1
ATOM 652 O O . VAL A 1 84 ? 9.116 -7.964 -9.425 1.00 98.75 84 VAL A O 1
ATOM 655 N N . THR A 1 85 ? 10.686 -6.622 -8.542 1.00 98.62 85 THR A N 1
ATOM 656 C CA . THR A 1 85 ? 10.585 -7.127 -7.168 1.00 98.62 85 THR A CA 1
ATOM 657 C C . THR A 1 85 ? 9.659 -6.234 -6.349 1.00 98.62 85 THR A C 1
ATOM 659 O O . THR A 1 85 ? 9.977 -5.073 -6.090 1.00 98.62 85 THR A O 1
ATOM 662 N N . ILE A 1 86 ? 8.528 -6.784 -5.907 1.00 98.44 86 ILE A N 1
ATOM 663 C CA . ILE A 1 86 ? 7.531 -6.087 -5.085 1.00 98.44 86 ILE A CA 1
ATOM 664 C C . ILE A 1 86 ? 7.671 -6.547 -3.637 1.00 98.44 86 ILE A C 1
ATOM 666 O O . ILE A 1 86 ? 7.621 -7.745 -3.355 1.00 98.44 86 ILE A O 1
ATOM 670 N N . ARG A 1 87 ? 7.831 -5.595 -2.716 1.00 97.94 87 ARG A N 1
ATOM 671 C CA . ARG A 1 87 ? 7.834 -5.858 -1.277 1.00 97.94 87 ARG A CA 1
ATOM 672 C C . ARG A 1 87 ? 6.426 -5.664 -0.721 1.00 97.94 87 ARG A C 1
ATOM 674 O O . ARG A 1 87 ? 5.770 -4.662 -1.003 1.00 97.94 87 ARG A O 1
ATOM 681 N N . LEU A 1 88 ? 5.977 -6.630 0.076 1.00 96.62 88 LEU A N 1
ATOM 682 C CA . LEU A 1 88 ? 4.728 -6.519 0.828 1.00 96.62 88 LEU A CA 1
ATOM 683 C C . LEU A 1 88 ? 4.815 -5.400 1.878 1.00 96.62 88 LEU A C 1
ATOM 685 O O . LEU A 1 88 ? 5.887 -4.850 2.122 1.00 96.62 88 LEU A O 1
ATOM 689 N N . LEU A 1 89 ? 3.672 -5.076 2.480 1.00 93.94 89 LEU A N 1
ATOM 690 C CA . LEU A 1 89 ? 3.546 -3.998 3.453 1.00 93.94 89 LEU A CA 1
ATOM 691 C C . LEU A 1 89 ? 4.533 -4.182 4.618 1.00 93.94 89 LEU A C 1
ATOM 693 O O . LEU A 1 89 ? 4.536 -5.219 5.278 1.00 93.94 89 LEU A O 1
ATOM 697 N N . ASP A 1 90 ? 5.354 -3.164 4.856 1.00 93.12 90 ASP A N 1
ATOM 698 C CA . ASP A 1 90 ? 6.424 -3.169 5.855 1.00 93.12 90 ASP A CA 1
ATOM 699 C C . ASP A 1 90 ? 6.322 -2.100 6.958 1.00 93.12 90 ASP A C 1
ATOM 701 O O . ASP A 1 90 ? 6.878 -2.360 8.026 1.00 93.12 90 ASP A O 1
ATOM 705 N N . PRO A 1 91 ? 5.698 -0.915 6.780 1.00 86.94 91 PRO A N 1
ATOM 706 C CA . PRO A 1 91 ? 5.689 0.077 7.848 1.00 86.94 91 PRO A CA 1
ATOM 707 C C . PRO A 1 91 ? 4.712 -0.300 8.971 1.00 86.94 91 PRO A C 1
ATOM 709 O O . PRO A 1 91 ? 3.711 -0.986 8.732 1.00 86.94 91 PRO A O 1
ATOM 712 N N . PRO A 1 92 ? 4.983 0.163 10.201 1.00 85.94 92 PRO A N 1
ATOM 713 C CA . PRO A 1 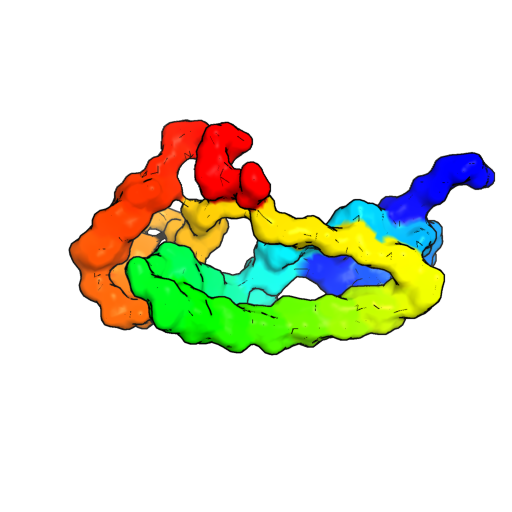92 ? 4.046 0.058 11.305 1.00 85.94 92 PRO A CA 1
ATOM 714 C C . PRO A 1 92 ? 2.779 0.864 10.993 1.00 85.94 92 PRO A C 1
ATOM 716 O O . PRO A 1 92 ? 2.814 1.937 10.392 1.00 85.94 92 PRO A O 1
ATOM 719 N N . LEU A 1 93 ? 1.627 0.342 11.412 1.00 86.38 93 LEU A N 1
ATOM 720 C CA . LEU A 1 93 ? 0.329 0.864 10.970 1.00 86.38 93 LEU A CA 1
ATOM 721 C C . LEU A 1 93 ? 0.052 2.304 11.425 1.00 86.38 93 LEU A C 1
ATOM 723 O O . LEU A 1 93 ? -0.723 3.004 10.777 1.00 86.38 93 LEU A O 1
ATOM 727 N N . HIS A 1 94 ? 0.673 2.759 12.513 1.00 83.19 94 HIS A N 1
ATOM 728 C CA . HIS A 1 94 ? 0.479 4.124 12.997 1.00 83.19 94 HIS A CA 1
ATOM 729 C C . HIS A 1 94 ? 1.030 5.189 12.031 1.00 83.19 94 HIS A C 1
ATOM 731 O O . HIS A 1 94 ? 0.580 6.325 12.095 1.00 83.19 94 HIS A O 1
ATOM 737 N N . GLU A 1 95 ? 1.937 4.843 11.105 1.00 86.25 95 GLU A N 1
ATOM 738 C CA . GLU A 1 95 ? 2.449 5.772 10.079 1.00 86.25 95 GLU A CA 1
ATOM 739 C C . GLU A 1 95 ? 1.379 6.203 9.057 1.00 86.25 95 GLU A C 1
ATOM 741 O O . GLU A 1 95 ? 1.578 7.167 8.326 1.00 86.25 95 GLU A O 1
ATOM 746 N N . PHE A 1 96 ? 0.230 5.521 9.000 1.00 90.00 96 PHE A N 1
ATOM 747 C CA . PHE A 1 96 ? -0.893 5.901 8.129 1.00 90.00 96 PHE A CA 1
ATOM 748 C C . PHE A 1 96 ? -1.983 6.714 8.845 1.00 90.00 96 PHE A C 1
ATOM 750 O O . PHE A 1 96 ? -2.970 7.127 8.218 1.00 90.00 96 PHE A O 1
ATOM 757 N N . LEU A 1 97 ? -1.862 6.896 10.161 1.00 89.44 97 LEU A N 1
ATOM 758 C CA . LEU A 1 97 ? -2.812 7.694 10.930 1.00 89.44 97 LEU A CA 1
ATOM 759 C C . LEU A 1 97 ? -2.560 9.190 10.678 1.00 89.44 97 LEU A C 1
ATOM 761 O O . LEU A 1 97 ? -1.442 9.561 10.323 1.00 89.44 97 LEU A O 1
ATOM 765 N N . PRO A 1 98 ? -3.588 10.050 10.800 1.00 89.56 98 PRO A N 1
ATOM 766 C CA . PRO A 1 98 ? -3.374 11.490 10.766 1.00 89.56 98 PRO A CA 1
ATOM 767 C C . PRO A 1 98 ? -2.369 11.922 11.840 1.00 89.56 98 PRO A C 1
ATOM 769 O O . PRO A 1 98 ? -2.297 11.325 12.915 1.00 89.56 98 PRO A O 1
ATOM 772 N N . GLU A 1 99 ? -1.603 12.962 11.533 1.00 86.31 99 GLU A N 1
ATOM 773 C CA . GLU A 1 99 ? -0.723 13.636 12.486 1.00 86.31 99 GLU A CA 1
ATOM 774 C C . GLU A 1 99 ? -1.475 14.806 13.132 1.00 86.31 99 GLU A C 1
ATOM 776 O O . GLU A 1 99 ? -2.345 15.401 12.500 1.00 86.31 99 GLU A O 1
ATOM 781 N N . GLY A 1 100 ? -1.122 15.168 14.367 1.00 88.50 100 GLY A N 1
ATOM 782 C CA . GLY A 1 100 ? -1.725 16.304 15.067 1.00 88.50 100 GLY A CA 1
ATOM 783 C C . GLY A 1 100 ? -2.093 15.991 16.510 1.00 88.50 100 GLY A C 1
ATOM 784 O O . GLY A 1 100 ? -1.607 15.021 17.101 1.00 88.50 100 GLY A O 1
ATOM 785 N N . ASP A 1 101 ? -2.950 16.835 17.077 1.00 91.19 101 ASP A N 1
ATOM 786 C CA . ASP A 1 101 ? -3.487 16.622 18.414 1.00 91.19 101 ASP A CA 1
ATOM 787 C C . ASP A 1 101 ? -4.429 15.413 18.429 1.00 91.19 101 ASP A C 1
ATOM 789 O O . ASP A 1 101 ? -5.201 15.173 17.499 1.00 91.19 101 ASP A O 1
ATOM 793 N N . LEU A 1 102 ? -4.387 14.639 19.517 1.00 89.31 102 LEU A N 1
ATOM 794 C CA . LEU A 1 102 ? -5.130 13.380 19.619 1.00 89.31 102 LEU A CA 1
ATOM 795 C C . LEU A 1 102 ? -6.644 13.564 19.423 1.00 89.31 102 LEU A C 1
ATOM 797 O O . LEU A 1 102 ? -7.288 12.697 18.841 1.00 89.31 102 LEU A O 1
ATOM 801 N N . GLU A 1 103 ? -7.205 14.686 19.880 1.00 90.75 103 GLU A N 1
ATOM 802 C CA . GLU A 1 103 ? -8.622 15.012 19.682 1.00 90.75 103 GLU A CA 1
ATOM 803 C C . GLU A 1 103 ? -8.965 15.185 18.193 1.00 90.75 103 GLU A C 1
ATOM 805 O O . GLU A 1 103 ? -9.951 14.619 17.723 1.00 90.75 103 GLU A O 1
ATOM 810 N N . GLU A 1 104 ? -8.123 15.883 17.424 1.00 91.69 104 GLU A N 1
ATOM 811 C CA . GLU A 1 104 ? -8.325 16.089 15.984 1.00 91.69 104 GLU A CA 1
ATOM 812 C C . GLU A 1 104 ? -8.203 14.771 15.211 1.00 91.69 104 GLU A C 1
ATOM 814 O O . GLU A 1 104 ? -9.072 14.445 14.398 1.00 91.69 104 GLU A O 1
ATOM 819 N N . ILE A 1 105 ? -7.183 13.965 15.536 1.00 91.75 105 ILE A N 1
ATOM 820 C CA . ILE A 1 105 ? -6.968 12.636 14.946 1.00 91.75 105 ILE A CA 1
ATOM 821 C C . ILE A 1 105 ? -8.196 11.745 15.166 1.00 91.75 105 ILE A C 1
ATOM 823 O O . ILE A 1 105 ? -8.645 11.054 14.245 1.00 91.75 105 ILE A O 1
ATOM 827 N N . VAL A 1 106 ? -8.743 11.741 16.386 1.00 93.12 106 VAL A N 1
ATOM 828 C CA . VAL A 1 106 ? -9.909 10.924 16.739 1.00 93.12 106 VAL A CA 1
ATOM 829 C C . VAL A 1 106 ? -11.144 11.362 15.953 1.00 93.12 106 VAL A C 1
ATOM 831 O O . VAL A 1 106 ? -11.842 10.502 15.414 1.00 93.12 106 VAL A O 1
ATOM 834 N N . ILE A 1 107 ? -11.391 12.669 15.832 1.00 92.81 107 ILE A N 1
ATOM 835 C CA . ILE A 1 107 ? -12.528 13.217 15.076 1.00 92.81 107 ILE A CA 1
ATOM 836 C C . ILE A 1 107 ? -12.411 12.884 13.582 1.00 92.81 107 ILE A C 1
ATOM 838 O O . ILE A 1 107 ? -13.389 12.450 12.959 1.00 92.81 107 ILE A O 1
ATOM 842 N N . GLU A 1 108 ? -11.223 13.050 12.997 1.00 92.56 108 GLU A N 1
ATOM 843 C CA . GLU A 1 108 ? -10.981 12.758 11.582 1.00 92.56 108 GLU A CA 1
ATOM 844 C C . GLU A 1 108 ? -11.185 11.267 11.284 1.00 92.56 108 GLU A C 1
ATOM 846 O O . GLU A 1 108 ? -11.944 10.902 10.382 1.00 92.56 108 GLU A O 1
ATOM 851 N N . LEU A 1 109 ? -10.582 10.388 12.089 1.00 91.88 109 LEU A N 1
ATOM 852 C CA . LEU A 1 109 ? -10.716 8.942 11.920 1.00 91.88 109 LEU A CA 1
ATOM 853 C C . LEU A 1 109 ? -12.143 8.456 12.180 1.00 91.88 109 LEU A C 1
ATOM 855 O O . LEU A 1 109 ? -12.619 7.585 11.449 1.00 91.88 109 LEU A O 1
ATOM 859 N N . ALA A 1 110 ? -12.850 9.009 13.167 1.00 92.38 110 ALA A N 1
ATOM 860 C CA . ALA A 1 110 ? -14.258 8.694 13.409 1.00 92.38 110 ALA A CA 1
ATOM 861 C C . ALA A 1 110 ? -15.115 9.048 12.185 1.00 92.38 110 ALA A C 1
ATOM 863 O O . ALA A 1 110 ? -15.939 8.243 11.748 1.00 92.38 110 ALA A O 1
ATOM 864 N N . THR A 1 111 ? -14.852 10.200 11.563 1.00 89.75 111 THR A N 1
ATOM 865 C CA . THR A 1 111 ? -15.546 10.648 10.347 1.00 89.75 111 THR A CA 1
ATOM 866 C C . THR A 1 111 ? -15.240 9.751 9.146 1.00 89.75 111 THR A C 1
ATOM 868 O O . THR A 1 111 ? -16.155 9.325 8.440 1.00 89.75 111 THR A O 1
ATOM 871 N N . ASP A 1 112 ? -13.968 9.419 8.920 1.00 86.31 112 ASP A N 1
ATOM 872 C CA . ASP A 1 112 ? -13.547 8.605 7.775 1.00 86.31 112 ASP A CA 1
ATOM 873 C C . ASP A 1 112 ? -14.007 7.142 7.883 1.00 86.31 112 ASP A C 1
ATOM 875 O O . ASP A 1 112 ? -14.223 6.477 6.863 1.00 86.31 112 ASP A O 1
ATOM 879 N N . THR A 1 113 ? -14.154 6.620 9.104 1.00 86.12 113 THR A N 1
ATOM 880 C CA . THR A 1 113 ? -14.466 5.202 9.354 1.00 86.12 113 THR A CA 1
ATOM 881 C C . THR A 1 113 ? -15.906 4.935 9.782 1.00 86.12 113 THR A C 1
ATOM 883 O O . THR A 1 113 ? -16.364 3.799 9.663 1.00 86.12 113 THR A O 1
ATOM 886 N N . GLY A 1 114 ? -16.633 5.957 10.241 1.00 86.62 114 GLY A N 1
ATOM 887 C CA . GLY A 1 114 ? -17.976 5.824 10.810 1.00 86.62 114 GLY A CA 1
ATOM 888 C C . GLY A 1 114 ? -18.003 5.182 12.203 1.00 86.62 114 GLY A C 1
ATOM 889 O O . GLY A 1 114 ? -19.064 4.742 12.644 1.00 86.62 114 GLY A O 1
ATOM 890 N N . MET A 1 115 ? -16.851 5.084 12.871 1.00 89.75 115 MET A N 1
ATOM 891 C CA . MET A 1 115 ? -16.720 4.566 14.236 1.00 89.75 115 MET A CA 1
ATOM 892 C C . MET A 1 115 ? -16.986 5.661 15.271 1.00 89.75 115 MET A C 1
ATOM 894 O O . MET A 1 115 ? -16.899 6.851 14.977 1.00 89.75 115 MET A O 1
ATOM 898 N N . THR A 1 116 ? -17.287 5.264 16.505 1.00 93.50 116 THR A N 1
ATOM 899 C CA . THR A 1 116 ? -17.385 6.215 17.619 1.00 93.50 116 THR A CA 1
ATOM 900 C C . THR A 1 116 ? -15.997 6.680 18.065 1.00 93.50 116 THR A C 1
ATOM 902 O O . THR A 1 116 ? -15.025 5.926 17.995 1.00 93.50 116 THR A O 1
ATOM 905 N N . GLU A 1 117 ? -15.898 7.903 18.590 1.00 92.69 117 GLU A N 1
ATOM 906 C CA . GLU A 1 117 ? -14.634 8.464 19.096 1.00 92.69 117 GLU A CA 1
ATOM 907 C C . GLU A 1 117 ? -13.960 7.552 20.135 1.00 92.69 117 GLU A C 1
ATOM 909 O O . GLU A 1 117 ? -12.747 7.354 20.104 1.00 92.69 117 GLU A O 1
ATOM 914 N N . GLY A 1 118 ? -14.745 6.917 21.014 1.00 92.31 118 GLY A N 1
ATOM 915 C CA . GLY A 1 118 ? -14.226 5.979 22.013 1.00 92.31 118 GLY A CA 1
ATOM 916 C C . GLY A 1 118 ? -13.617 4.706 21.409 1.00 92.31 118 GLY A C 1
ATOM 917 O O . GLY A 1 118 ? -12.598 4.213 21.899 1.00 92.31 118 GLY A O 1
ATOM 918 N N . GLU A 1 119 ? -14.199 4.178 20.327 1.00 90.94 119 GLU A N 1
ATOM 919 C CA . GLU A 1 119 ? -13.641 3.023 19.611 1.00 90.94 119 GLU A CA 1
ATOM 920 C C . GLU A 1 119 ? -12.338 3.389 18.896 1.00 90.94 119 GLU A C 1
ATOM 922 O O . GLU A 1 119 ? -11.372 2.625 18.952 1.00 90.94 119 GLU A O 1
ATOM 927 N N . VAL A 1 120 ? -12.299 4.568 18.268 1.00 92.69 120 VAL A N 1
ATOM 928 C CA . VAL A 1 120 ? -11.103 5.104 17.608 1.00 92.69 120 VAL A CA 1
ATOM 929 C C . VAL A 1 120 ? -9.983 5.313 18.624 1.00 92.69 120 VAL A C 1
ATOM 931 O O . VAL A 1 120 ? -8.878 4.814 18.417 1.00 92.69 120 VAL A O 1
ATOM 934 N N . PHE A 1 121 ? -10.271 5.952 19.758 1.00 92.44 121 PHE A N 1
ATOM 935 C CA . PHE A 1 121 ? -9.298 6.169 20.828 1.00 92.44 121 PHE A CA 1
ATOM 936 C C . PHE A 1 121 ? -8.691 4.848 21.322 1.00 92.44 121 PHE A C 1
ATOM 938 O O . PHE A 1 121 ? -7.470 4.686 21.339 1.00 92.44 121 PHE A O 1
ATOM 945 N N . SER A 1 122 ? -9.535 3.854 21.635 1.00 91.06 122 SER A N 1
ATOM 946 C CA . SER A 1 122 ? -9.065 2.528 22.066 1.00 91.06 122 SER A CA 1
ATOM 947 C C . SER A 1 122 ? -8.207 1.838 21.001 1.00 91.06 122 SER A C 1
ATOM 949 O O . SER A 1 122 ? -7.310 1.054 21.321 1.00 91.06 122 SER A O 1
ATOM 951 N N . ARG A 1 123 ? -8.480 2.097 19.718 1.00 89.75 123 ARG A N 1
ATOM 952 C CA . ARG A 1 123 ? -7.716 1.528 18.610 1.00 89.75 123 ARG A CA 1
ATOM 953 C C . ARG A 1 123 ? -6.354 2.195 18.454 1.00 89.75 123 ARG A C 1
ATOM 955 O O . ARG A 1 123 ? -5.378 1.468 18.290 1.00 89.75 123 ARG A O 1
ATOM 962 N N . ILE A 1 124 ? -6.286 3.523 18.537 1.00 89.94 124 ILE A N 1
ATOM 963 C CA . ILE A 1 124 ? -5.032 4.290 18.496 1.00 89.94 124 ILE A CA 1
ATOM 964 C C . ILE A 1 124 ? -4.114 3.849 19.636 1.00 89.94 124 ILE A C 1
ATOM 966 O O . ILE A 1 124 ? -2.956 3.526 19.391 1.00 89.94 124 ILE A O 1
ATOM 970 N N . GLU A 1 125 ? -4.639 3.738 20.859 1.00 88.75 125 GLU A N 1
ATOM 971 C CA . GLU A 1 125 ? -3.859 3.294 22.020 1.00 88.75 125 GLU A CA 1
ATOM 972 C C . GLU A 1 125 ? -3.254 1.896 21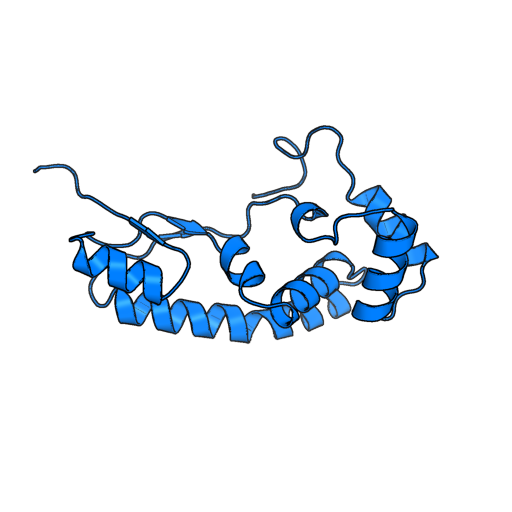.805 1.00 88.75 125 GLU A C 1
ATOM 974 O O . GLU A 1 125 ? -2.080 1.675 22.089 1.00 88.75 125 GLU A O 1
ATOM 979 N N . LYS A 1 126 ? -4.018 0.962 21.220 1.00 87.38 126 LYS A N 1
ATOM 980 C CA . LYS A 1 126 ? -3.542 -0.396 20.892 1.00 87.38 126 LYS A CA 1
ATOM 981 C C . LYS A 1 126 ? -2.503 -0.449 19.773 1.00 87.38 126 LYS A C 1
ATOM 983 O O . LYS A 1 126 ? -1.795 -1.446 19.674 1.00 87.38 126 LYS A O 1
ATOM 988 N N . LEU A 1 127 ? -2.485 0.544 18.888 1.00 86.25 127 LEU A N 1
ATOM 989 C CA . LEU A 1 127 ? -1.534 0.643 17.776 1.00 86.25 127 LEU A CA 1
ATOM 990 C C . LEU A 1 127 ? -0.286 1.449 18.149 1.00 86.25 127 LEU A C 1
ATOM 992 O O . LEU A 1 127 ? 0.665 1.477 17.371 1.00 86.25 127 LEU A O 1
ATOM 996 N N . SER A 1 128 ? -0.298 2.110 19.306 1.00 87.00 128 SER A N 1
ATOM 997 C CA . SER A 1 128 ? 0.838 2.866 19.812 1.00 87.00 128 SER A CA 1
ATOM 998 C C . SER A 1 128 ? 1.947 1.921 20.261 1.00 87.00 128 SER A C 1
ATOM 1000 O O . SER A 1 128 ? 1.720 0.972 21.015 1.00 87.00 128 SER A O 1
ATOM 1002 N N . GLU A 1 129 ? 3.166 2.197 19.811 1.00 87.69 129 GLU A N 1
ATOM 1003 C CA . GLU A 1 129 ? 4.347 1.411 20.137 1.00 87.69 129 GLU A CA 1
ATOM 1004 C C . GLU A 1 129 ? 5.467 2.327 20.617 1.00 87.69 129 GLU A C 1
ATOM 1006 O O . GLU A 1 129 ? 5.698 3.401 20.068 1.00 87.69 129 GLU A O 1
ATOM 1011 N N . VAL A 1 130 ? 6.210 1.883 21.634 1.00 90.00 130 VAL A N 1
ATOM 1012 C CA . VAL A 1 130 ? 7.340 2.658 22.174 1.00 90.00 130 VAL A CA 1
ATOM 1013 C C . VAL A 1 130 ? 8.495 2.725 21.169 1.00 90.00 130 VAL A C 1
ATOM 1015 O O . VAL A 1 130 ? 9.158 3.752 21.063 1.00 90.00 130 VAL A O 1
ATOM 1018 N N . ASN A 1 131 ? 8.745 1.637 20.427 1.00 91.25 131 ASN A N 1
ATOM 1019 C CA . ASN A 1 131 ? 9.810 1.549 19.423 1.00 91.25 131 ASN A CA 1
ATOM 1020 C C . ASN A 1 131 ? 9.276 0.942 18.111 1.00 91.25 131 ASN A C 1
ATOM 1022 O O . ASN A 1 131 ? 9.502 -0.244 17.860 1.00 91.25 131 ASN A O 1
ATOM 1026 N N . PRO A 1 132 ? 8.620 1.743 17.253 1.00 89.25 132 PRO A N 1
ATOM 1027 C CA . PRO A 1 132 ? 8.005 1.288 15.999 1.00 89.25 132 PRO A CA 1
ATOM 1028 C C . PRO A 1 132 ? 8.912 0.487 15.059 1.00 89.25 132 PRO A C 1
ATOM 1030 O O . PRO A 1 132 ? 8.486 -0.434 14.366 1.00 89.25 132 PRO A O 1
ATOM 1033 N N . MET A 1 133 ? 10.206 0.817 15.038 1.00 89.25 133 MET A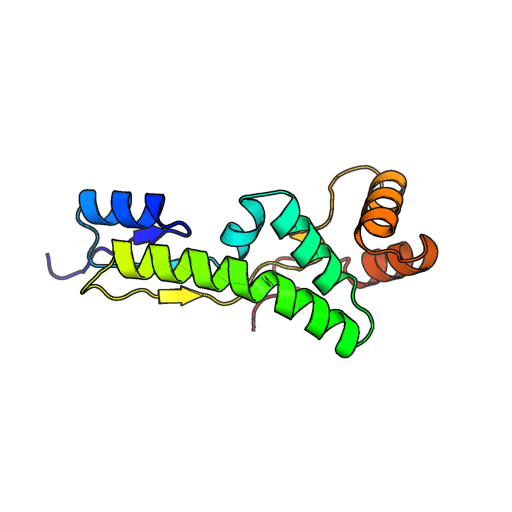 N 1
ATOM 1034 C CA . MET A 1 133 ? 11.196 0.122 14.206 1.00 89.25 133 MET A CA 1
ATOM 1035 C C . MET A 1 133 ? 11.370 -1.358 14.585 1.00 89.25 133 MET A C 1
ATOM 1037 O O . MET A 1 133 ? 11.857 -2.130 13.766 1.00 89.25 133 MET A O 1
ATOM 1041 N N . LEU A 1 134 ? 10.989 -1.746 15.808 1.00 92.38 134 LEU A N 1
ATOM 1042 C CA . LEU A 1 134 ? 11.092 -3.104 16.356 1.00 92.38 134 LEU A CA 1
ATOM 1043 C C . LEU A 1 134 ? 9.720 -3.664 16.776 1.00 92.38 134 LEU A C 1
ATOM 1045 O O . LEU A 1 134 ? 9.657 -4.576 17.601 1.00 92.38 134 LEU A O 1
ATOM 1049 N N . GLY A 1 135 ? 8.639 -3.069 16.272 1.00 91.50 135 GLY A N 1
ATOM 1050 C CA . GLY A 1 135 ? 7.272 -3.372 16.678 1.00 91.50 135 GLY A CA 1
ATOM 1051 C C . GLY A 1 135 ? 6.510 -4.251 15.690 1.00 91.50 135 GLY A C 1
ATOM 1052 O O . GLY A 1 135 ? 7.078 -5.100 14.999 1.00 91.50 135 GLY A O 1
ATOM 1053 N N . PHE A 1 136 ? 5.198 -4.055 15.639 1.00 89.19 136 PHE A N 1
ATOM 1054 C CA . PHE A 1 136 ? 4.263 -4.841 14.852 1.00 89.19 136 PHE A CA 1
ATOM 1055 C C . PHE A 1 136 ? 4.197 -4.335 13.409 1.00 89.19 136 PHE A C 1
ATOM 1057 O O . PHE A 1 136 ? 3.330 -3.550 13.016 1.00 89.19 136 PHE A O 1
ATOM 1064 N N . ARG A 1 137 ? 5.159 -4.805 12.617 1.00 92.44 137 ARG A N 1
ATOM 1065 C CA . ARG A 1 137 ? 5.381 -4.410 11.228 1.00 92.44 137 ARG A CA 1
ATOM 1066 C C . ARG A 1 137 ? 5.961 -5.575 10.424 1.00 92.44 137 ARG A C 1
ATOM 1068 O O . ARG A 1 137 ? 6.499 -6.507 11.012 1.00 92.44 137 ARG A O 1
ATOM 1075 N N . GLY A 1 138 ? 5.915 -5.500 9.097 1.00 91.56 138 GLY A N 1
ATOM 1076 C CA . GLY A 1 138 ? 6.528 -6.519 8.237 1.00 91.56 138 GLY A CA 1
ATOM 1077 C C . GLY A 1 138 ? 5.997 -7.946 8.474 1.00 91.56 138 GLY A C 1
ATOM 1078 O O . GLY A 1 138 ? 4.800 -8.133 8.698 1.00 91.56 138 GLY A O 1
ATOM 1079 N N . CYS A 1 139 ? 6.877 -8.949 8.345 1.00 85.50 139 CYS A N 1
ATOM 1080 C CA . CYS A 1 139 ? 6.557 -10.384 8.410 1.00 85.50 139 CYS A CA 1
ATOM 1081 C C . CYS A 1 139 ? 6.658 -11.011 9.805 1.00 85.50 139 CYS A C 1
ATOM 1083 O O . CYS A 1 139 ? 7.586 -10.634 10.556 1.00 85.50 139 CYS A O 1
#

Radius of gyration: 17.59 Å; chains: 1; bounding box: 48×27×42 Å

InterPro domains:
  IPR000121 PEP-utilising enzyme, C-terminal [PF02896] (3-139)
  IPR010121 Pyruvate, phosphate dikinase [PTHR22931] (1-139)
  IPR015813 Pyruvate/Phosphoenolpyruvate kinase-like domain superfamily [SSF51621] (3-139)
  IPR040442 Pyruvate kinase-like domain superfamily [G3DSA:3.20.20.60] (2-139)

Organism: Opuntia streptacantha (NCBI:txid393608)